Protein AF-I3RFZ1-F1 (afdb_monomer_lite)

Sequence (114 aa):
MVHEYIKERMKEFSKEEKERRYKYLGKEVIDVGDPGLDSIPEFYGIANAIWRDWKNGEISTKTAIGRLALLKLLTYKSKNKKIKDIPEEELEEVRKFIDYVIQVIENESRRGQR

Secondary structure (DSSP, 8-state):
-HHHHHHHHS----HHHHHHH--SSSS-----SS-S-SSHHHHHHHHHHHHHHHHTTSS-HHHHHHHHHHHHHTTSTTT-GGGTTS-HHHHHHHHHHHHHHHHHHHHHHHHTT-

Foldseek 3Di:
DVVVVCVVPDDPDDPVRCCVVVPPDDDDDDCDPDDDDLDLVRLVVQLVVLLVCVVVVVDDLVRSLVSLVVSLVCLDCVNDVSNVVPDNVSSVVSNVVSVVSNVVSVVVVVVVVD

Radius of gyration: 15.49 Å; chains: 1; bounding box: 34×36×38 Å

pLDDT: mean 75.01, std 22.51, range [30.16, 97.06]

Structure (mmCIF, N/CA/C/O backbone):
data_AF-I3RFZ1-F1
#
_entry.id   AF-I3RFZ1-F1
#
loop_
_atom_site.group_PDB
_atom_site.id
_atom_site.type_symbol
_atom_site.label_atom_id
_atom_site.label_alt_id
_atom_site.label_comp_id
_atom_site.label_asym_id
_atom_site.label_entity_id
_atom_site.label_seq_id
_atom_site.pdbx_PDB_ins_code
_atom_site.Cartn_x
_atom_site.Cartn_y
_atom_site.Cartn_z
_atom_site.occupancy
_atom_site.B_iso_or_equiv
_atom_site.auth_seq_id
_atom_site.auth_comp_id
_atom_site.auth_asym_id
_atom_site.auth_atom_id
_atom_site.pdbx_PDB_model_num
ATOM 1 N N . MET A 1 1 ? -19.128 4.432 -4.057 1.00 50.91 1 MET A N 1
ATOM 2 C CA . MET A 1 1 ? -17.880 5.213 -3.885 1.00 50.91 1 MET A CA 1
ATOM 3 C C . MET A 1 1 ? -16.596 4.409 -4.125 1.00 50.91 1 MET A C 1
ATOM 5 O O . MET A 1 1 ? -16.123 4.513 -5.242 1.00 50.91 1 MET A O 1
ATOM 9 N N . VAL A 1 2 ? -16.050 3.559 -3.230 1.00 37.31 2 VAL A N 1
ATOM 10 C CA . VAL A 1 2 ? -14.875 2.693 -3.583 1.00 37.31 2 VAL A CA 1
ATOM 11 C C . VAL A 1 2 ? -15.214 1.764 -4.755 1.00 37.31 2 VAL A C 1
ATOM 13 O O . VAL A 1 2 ? -14.475 1.648 -5.725 1.00 37.31 2 VAL A O 1
ATOM 16 N N . HIS A 1 3 ? -16.399 1.155 -4.681 1.00 40.47 3 HIS A N 1
ATOM 17 C CA . HIS A 1 3 ? -16.907 0.240 -5.699 1.00 40.47 3 HIS A CA 1
ATOM 18 C C . HIS A 1 3 ? -17.165 0.925 -7.050 1.00 40.47 3 HIS A C 1
ATOM 20 O O . HIS A 1 3 ? -17.045 0.273 -8.075 1.00 40.47 3 HIS A O 1
ATOM 26 N N . GLU A 1 4 ? -17.486 2.225 -7.059 1.00 42.28 4 GLU A N 1
ATOM 27 C CA . GLU A 1 4 ? -17.720 3.011 -8.285 1.00 42.28 4 GLU A CA 1
ATOM 28 C C . GLU A 1 4 ? -16.407 3.482 -8.903 1.00 42.28 4 GLU A C 1
ATOM 30 O O . GLU A 1 4 ? -16.231 3.338 -10.103 1.00 42.28 4 GLU A O 1
ATOM 35 N N . TYR A 1 5 ? -15.442 3.913 -8.086 1.00 47.69 5 TYR A N 1
ATOM 36 C CA . TYR A 1 5 ? -14.099 4.272 -8.547 1.00 47.69 5 TYR A CA 1
ATOM 37 C C . TYR A 1 5 ? -13.375 3.089 -9.204 1.00 47.69 5 TYR A C 1
ATOM 39 O O . TYR A 1 5 ? -12.729 3.232 -10.240 1.00 47.69 5 TYR A O 1
ATOM 47 N N . ILE A 1 6 ? -13.528 1.894 -8.621 1.00 48.81 6 ILE A N 1
ATOM 48 C CA . ILE A 1 6 ? -13.039 0.640 -9.202 1.00 48.81 6 ILE A CA 1
ATOM 49 C C . ILE A 1 6 ? -13.797 0.331 -10.502 1.00 48.81 6 ILE A C 1
ATOM 51 O O . ILE A 1 6 ? -13.172 -0.035 -11.488 1.00 48.81 6 ILE A O 1
ATOM 55 N N . LYS A 1 7 ? -15.120 0.533 -10.548 1.00 49.06 7 LYS A N 1
ATOM 56 C CA . LYS A 1 7 ? -15.935 0.285 -11.750 1.00 49.06 7 LYS A CA 1
ATOM 57 C C . LYS A 1 7 ? -15.588 1.202 -12.926 1.00 49.06 7 LYS A C 1
ATOM 59 O O . LYS A 1 7 ? -15.570 0.734 -14.054 1.00 49.06 7 LYS A O 1
ATOM 64 N N . GLU A 1 8 ? -15.320 2.479 -12.668 1.00 43.16 8 GLU A N 1
ATOM 65 C CA . GLU A 1 8 ? -15.047 3.494 -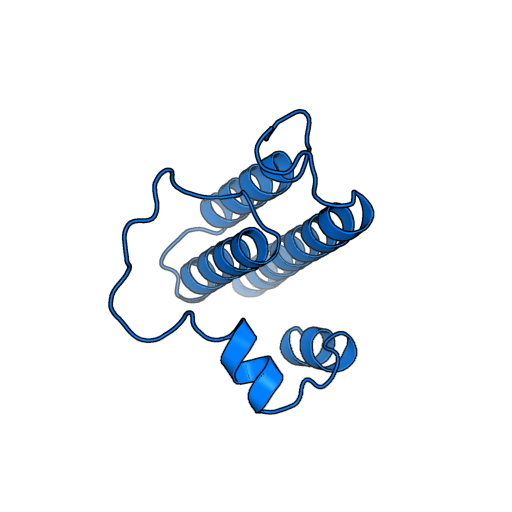13.698 1.00 43.16 8 GLU A CA 1
ATOM 66 C C . GLU A 1 8 ? -13.617 3.418 -14.255 1.00 43.16 8 GLU A C 1
ATOM 68 O O . GLU A 1 8 ? -13.384 3.771 -15.409 1.00 43.16 8 GLU A O 1
ATOM 73 N N . ARG A 1 9 ? -12.649 2.951 -13.453 1.00 48.25 9 ARG A N 1
ATOM 74 C CA . ARG A 1 9 ? -11.226 2.846 -13.838 1.00 48.25 9 ARG A CA 1
ATOM 75 C C . ARG A 1 9 ? -10.816 1.436 -14.274 1.00 48.25 9 ARG A C 1
ATOM 77 O O . ARG A 1 9 ? -9.737 1.266 -14.841 1.00 48.25 9 ARG A O 1
ATOM 84 N N . MET A 1 10 ? -11.639 0.417 -14.020 1.00 43.38 10 MET A N 1
ATOM 85 C CA . MET A 1 10 ? -11.377 -0.937 -14.500 1.00 43.38 10 MET A CA 1
ATOM 86 C C . MET A 1 10 ? -11.835 -1.091 -15.947 1.00 43.38 10 MET A C 1
ATOM 88 O O . MET A 1 10 ? -13.021 -1.055 -16.254 1.00 43.38 10 MET A O 1
ATOM 92 N N . LYS A 1 11 ? -10.875 -1.347 -16.837 1.00 49.59 11 LYS A N 1
ATOM 93 C CA . LYS A 1 11 ? -11.140 -1.864 -18.184 1.00 49.59 11 LYS A CA 1
ATOM 94 C C . LYS A 1 11 ? -12.020 -3.120 -18.056 1.00 49.59 11 LYS A C 1
ATOM 96 O O . LYS A 1 11 ? -11.678 -4.022 -17.286 1.00 49.59 11 LYS A O 1
ATOM 101 N N . GLU A 1 12 ? -13.150 -3.190 -18.761 1.00 45.00 12 GLU A N 1
ATOM 102 C CA . GLU A 1 12 ? -13.977 -4.403 -18.774 1.00 45.00 12 GLU A CA 1
ATOM 103 C C . GLU A 1 12 ? -13.220 -5.526 -19.492 1.00 45.00 12 GLU A C 1
ATOM 105 O O . GLU A 1 12 ? -13.168 -5.590 -20.716 1.00 45.00 12 GLU A O 1
ATOM 110 N N . PHE A 1 13 ? -12.580 -6.391 -18.709 1.00 52.59 13 PHE A N 1
ATOM 111 C CA . PHE A 1 13 ? -11.877 -7.565 -19.215 1.00 52.59 13 PHE A CA 1
ATOM 112 C C . PHE A 1 13 ? -12.864 -8.689 -19.538 1.00 52.59 13 PHE A C 1
ATOM 114 O O . PHE A 1 13 ? -13.823 -8.924 -18.786 1.00 52.59 13 PHE A O 1
ATOM 121 N N . SER A 1 14 ? -12.599 -9.413 -20.626 1.00 50.81 14 SER A N 1
ATOM 122 C CA . SER A 1 14 ? -13.380 -10.591 -21.003 1.00 50.81 14 SER A CA 1
ATOM 123 C C . SER A 1 14 ? -13.290 -11.672 -19.919 1.00 50.81 14 SER A C 1
ATOM 125 O O . SER A 1 14 ? -12.381 -11.674 -19.085 1.00 50.81 14 SER A O 1
ATOM 127 N N . LYS A 1 15 ? -14.227 -12.626 -19.912 1.00 49.31 15 LYS A N 1
ATOM 128 C CA . LYS A 1 15 ? -14.224 -13.730 -18.938 1.00 49.31 15 LYS A CA 1
ATOM 129 C C . LYS A 1 15 ? -12.893 -14.507 -18.945 1.00 49.31 15 LYS A C 1
ATOM 131 O O . LYS A 1 15 ? -12.398 -14.869 -17.885 1.00 49.31 15 LYS A O 1
ATOM 136 N N . GLU A 1 16 ? -12.264 -14.651 -20.107 1.00 50.31 16 GLU A N 1
ATOM 137 C CA . GLU A 1 16 ? -10.980 -15.342 -20.291 1.00 50.31 16 GLU A CA 1
ATOM 138 C C . GLU A 1 16 ? -9.770 -14.517 -19.817 1.00 50.31 16 GLU A C 1
ATOM 140 O O . GLU A 1 16 ? -8.772 -15.060 -19.339 1.00 50.31 16 GLU A O 1
ATOM 145 N N . GLU A 1 17 ? -9.826 -13.189 -19.941 1.00 48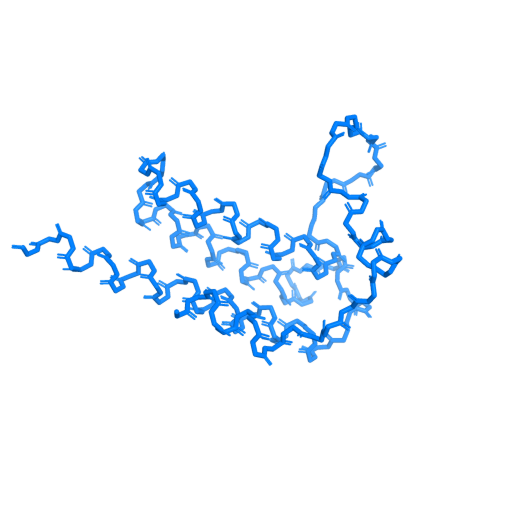.03 17 GLU A N 1
ATOM 146 C CA . GLU A 1 17 ? -8.814 -12.285 -19.378 1.00 48.03 17 GLU A CA 1
ATOM 147 C C . GLU A 1 17 ? -8.929 -12.209 -17.856 1.00 48.03 17 GLU A C 1
ATOM 149 O O . GLU A 1 17 ? -7.917 -12.185 -17.153 1.00 48.03 17 GLU A O 1
ATOM 154 N N . LYS A 1 18 ? -10.167 -12.234 -17.349 1.00 49.28 18 LYS A N 1
ATOM 155 C CA . LYS A 1 18 ? -10.461 -12.389 -15.928 1.00 49.28 18 LYS A CA 1
ATOM 156 C C . LYS A 1 18 ? -9.914 -13.722 -15.423 1.00 49.28 18 LYS A C 1
ATOM 158 O O . LYS A 1 18 ? -9.174 -13.710 -14.458 1.00 49.28 18 LYS A O 1
ATOM 163 N N . GLU A 1 19 ? -10.160 -14.847 -16.083 1.00 47.00 19 GLU A N 1
ATOM 164 C CA . GLU A 1 19 ? -9.637 -16.153 -15.646 1.00 47.00 19 GLU A CA 1
ATOM 165 C C . GLU A 1 19 ? -8.101 -16.241 -15.687 1.00 47.00 19 GLU A C 1
ATOM 167 O O . GLU A 1 19 ? -7.502 -16.833 -14.792 1.00 47.00 19 GLU A O 1
ATOM 172 N N . ARG A 1 20 ? -7.433 -15.585 -16.648 1.00 49.59 20 ARG A N 1
ATOM 173 C CA . ARG A 1 20 ? -5.960 -15.485 -16.665 1.00 49.59 20 ARG A CA 1
ATOM 174 C C . ARG A 1 20 ? -5.392 -14.602 -15.553 1.00 49.59 20 ARG A C 1
ATOM 176 O O . ARG A 1 20 ? -4.331 -14.917 -15.025 1.00 49.59 20 ARG A O 1
ATOM 183 N N . ARG A 1 21 ? -6.075 -13.508 -15.199 1.00 48.28 21 ARG A N 1
ATOM 184 C CA . ARG A 1 21 ? -5.623 -12.550 -14.169 1.00 48.28 21 ARG A CA 1
ATOM 185 C C . ARG A 1 21 ? -6.063 -12.922 -12.748 1.00 48.28 21 ARG A C 1
ATOM 187 O O . ARG A 1 21 ? -5.346 -12.629 -11.801 1.00 48.28 21 ARG A O 1
ATOM 194 N N . TYR A 1 22 ? -7.213 -13.578 -12.607 1.00 38.38 22 TYR A N 1
ATOM 195 C CA . TYR A 1 22 ? -7.821 -14.045 -11.356 1.00 38.38 22 TYR A CA 1
ATOM 196 C C . TYR A 1 22 ? -7.564 -15.531 -11.086 1.00 38.38 22 TYR A C 1
ATOM 198 O O . TYR A 1 22 ? -8.185 -16.104 -10.191 1.00 38.38 22 TYR A O 1
ATOM 206 N N . LYS A 1 23 ? -6.582 -16.150 -11.758 1.00 32.59 23 LYS A N 1
ATOM 207 C CA . LYS A 1 23 ? -5.958 -17.398 -11.291 1.00 32.59 23 LYS A CA 1
ATOM 208 C C . LYS A 1 23 ? -5.094 -17.155 -10.045 1.00 32.59 23 LYS A C 1
ATOM 210 O O . LYS A 1 23 ? -3.967 -17.606 -9.970 1.00 32.59 23 LYS A O 1
ATOM 215 N N . TYR A 1 24 ? -5.641 -16.425 -9.083 1.00 44.81 24 TYR A N 1
ATOM 216 C CA . TYR A 1 24 ? -5.205 -16.310 -7.704 1.00 44.81 24 TYR A CA 1
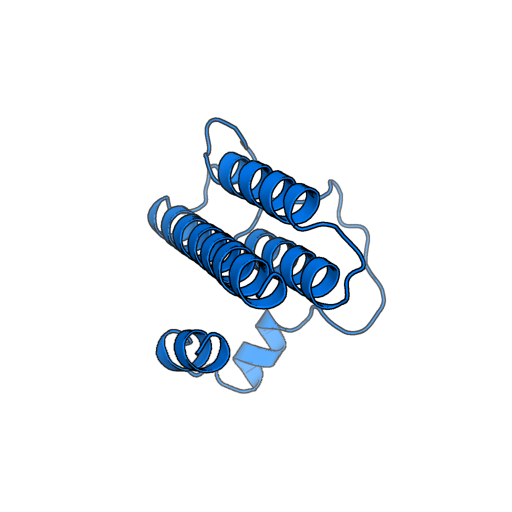ATOM 217 C C . TYR A 1 24 ? -6.442 -15.878 -6.927 1.00 44.81 24 TYR A C 1
ATOM 219 O O . TYR A 1 24 ? -6.738 -14.690 -6.888 1.00 44.81 24 TYR A O 1
ATOM 227 N N . LEU A 1 25 ? -7.209 -16.853 -6.423 1.00 36.41 25 LEU A N 1
ATOM 228 C CA . LEU A 1 25 ? -8.101 -16.785 -5.249 1.00 36.41 25 LEU A CA 1
ATOM 229 C C . LEU A 1 25 ? -8.974 -18.058 -5.209 1.00 36.41 25 LEU A C 1
ATOM 231 O O . LEU A 1 25 ? -10.129 -18.049 -5.627 1.00 36.41 25 LEU A O 1
ATOM 235 N N . GLY A 1 26 ? -8.407 -19.167 -4.709 1.00 33.72 26 GLY A N 1
ATOM 236 C CA . GLY A 1 26 ? -9.149 -20.422 -4.520 1.00 33.72 26 GLY A CA 1
ATOM 237 C C . GLY A 1 26 ? -8.313 -21.696 -4.300 1.00 33.72 26 GLY A C 1
ATOM 238 O O . GLY A 1 26 ? -8.533 -22.661 -5.013 1.00 33.72 26 GLY A O 1
ATOM 239 N N . LYS A 1 27 ? -7.425 -21.709 -3.290 1.00 35.91 27 LYS A N 1
ATOM 240 C CA . LYS A 1 27 ? -6.625 -22.849 -2.760 1.00 35.91 27 LYS A CA 1
ATOM 241 C C . LYS A 1 27 ? -5.412 -23.378 -3.565 1.00 35.91 27 LYS A C 1
ATOM 243 O O . LYS A 1 27 ? -5.361 -23.318 -4.782 1.00 35.91 27 LYS A O 1
ATOM 248 N N . GLU A 1 28 ? -4.471 -23.879 -2.748 1.00 30.16 28 GLU A N 1
ATOM 249 C CA . GLU A 1 28 ? -3.080 -24.340 -2.936 1.00 30.16 28 GLU A CA 1
ATOM 250 C C . GLU A 1 28 ? -2.077 -23.321 -3.497 1.00 30.16 28 GLU A C 1
ATOM 252 O O . GLU A 1 28 ? -1.909 -23.119 -4.696 1.00 30.16 28 GLU A O 1
ATOM 257 N N . VAL A 1 29 ? -1.397 -22.674 -2.543 1.00 38.41 29 VAL A N 1
ATOM 258 C CA . VAL A 1 29 ? -0.230 -21.815 -2.740 1.00 38.41 29 VAL A CA 1
ATOM 259 C C . VAL A 1 29 ? 0.951 -22.712 -3.093 1.00 38.41 29 VAL A C 1
ATOM 261 O O . VAL A 1 29 ? 1.424 -23.474 -2.252 1.00 38.41 29 VAL A O 1
ATOM 264 N N . ILE A 1 30 ? 1.415 -22.624 -4.337 1.00 30.67 30 ILE A N 1
ATOM 265 C CA . ILE A 1 30 ? 2.732 -23.132 -4.713 1.00 30.67 30 ILE A CA 1
ATOM 266 C C . ILE A 1 30 ? 3.740 -22.096 -4.226 1.00 30.67 30 ILE A C 1
ATOM 268 O O . ILE A 1 30 ? 3.660 -20.930 -4.609 1.00 30.67 30 ILE A O 1
ATOM 272 N N . ASP A 1 31 ? 4.645 -22.533 -3.356 1.00 38.78 31 ASP A N 1
ATOM 273 C CA . ASP A 1 31 ? 5.791 -21.750 -2.912 1.00 38.78 31 ASP A CA 1
ATOM 274 C C . ASP A 1 31 ? 6.698 -21.516 -4.129 1.00 38.78 31 ASP A C 1
ATOM 276 O O . ASP A 1 31 ? 7.362 -22.429 -4.627 1.00 38.78 31 ASP A O 1
ATOM 280 N N . VAL A 1 32 ? 6.634 -20.307 -4.683 1.00 39.97 32 VAL A N 1
ATOM 281 C CA . VAL A 1 32 ? 7.524 -19.850 -5.750 1.00 39.97 32 VAL A CA 1
ATOM 282 C C . VAL A 1 32 ? 8.478 -18.885 -5.072 1.00 39.97 32 VAL A C 1
ATOM 284 O O . VAL A 1 32 ? 8.052 -17.842 -4.589 1.00 39.97 32 VAL A O 1
ATOM 287 N N . GLY A 1 33 ? 9.733 -19.312 -4.949 1.00 34.75 33 GLY A N 1
ATOM 288 C CA . GLY A 1 33 ? 10.757 -18.707 -4.104 1.00 34.75 33 GLY A CA 1
ATOM 289 C C . GLY A 1 33 ? 10.761 -17.175 -4.039 1.00 34.75 33 GLY A C 1
ATOM 290 O O . GLY A 1 33 ? 10.719 -16.491 -5.058 1.00 34.75 33 GLY A O 1
ATOM 291 N N . ASP A 1 34 ? 10.918 -16.721 -2.793 1.00 37.75 34 ASP A N 1
ATOM 292 C CA . ASP A 1 34 ? 11.043 -15.371 -2.229 1.00 37.75 34 ASP A CA 1
ATOM 293 C C . ASP A 1 34 ? 9.759 -14.512 -2.102 1.00 37.75 34 ASP A C 1
ATOM 295 O O . ASP A 1 34 ? 9.285 -13.934 -3.077 1.00 37.75 34 ASP A O 1
ATOM 299 N N . PRO A 1 35 ? 9.239 -14.278 -0.873 1.00 48.12 35 PRO A N 1
ATOM 300 C CA . PRO A 1 35 ? 8.002 -13.526 -0.657 1.00 48.12 35 PRO A CA 1
ATOM 301 C C . PRO A 1 35 ? 8.069 -12.058 -1.122 1.00 48.12 35 PRO A C 1
ATOM 303 O O . PRO A 1 35 ? 8.943 -11.298 -0.694 1.00 48.12 35 PRO A O 1
ATOM 306 N N . GLY A 1 36 ? 7.078 -11.660 -1.930 1.00 65.94 36 GLY A N 1
ATOM 307 C CA . GLY A 1 36 ? 6.314 -10.409 -1.842 1.00 65.94 36 GLY A CA 1
ATOM 308 C C . GLY A 1 36 ? 6.932 -9.101 -2.358 1.00 65.94 36 GLY A C 1
ATOM 309 O O . GLY A 1 36 ? 8.118 -8.809 -2.163 1.00 65.94 36 GLY A O 1
ATOM 310 N N . LEU A 1 37 ? 6.034 -8.270 -2.903 1.00 76.88 37 LEU A N 1
ATOM 311 C CA . LEU A 1 37 ? 6.179 -6.892 -3.389 1.00 76.88 37 LEU A CA 1
ATOM 312 C C . LEU A 1 37 ? 6.982 -6.743 -4.681 1.00 76.88 37 LEU A C 1
ATOM 314 O O . 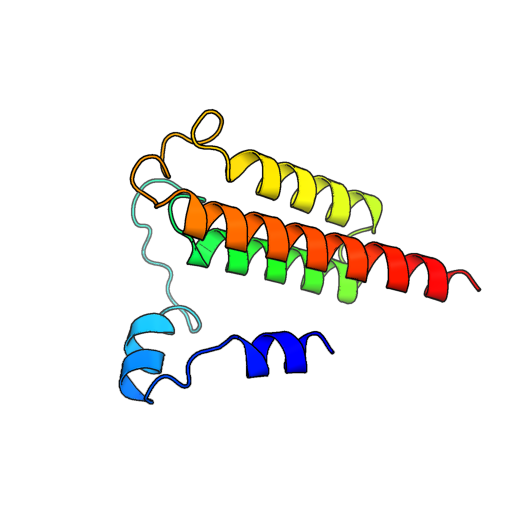LEU A 1 37 ? 7.688 -5.751 -4.855 1.00 76.88 37 LEU A O 1
ATOM 318 N N . ASP A 1 38 ? 6.898 -7.705 -5.587 1.00 81.62 38 ASP A N 1
ATOM 319 C CA . ASP A 1 38 ? 7.601 -7.670 -6.872 1.00 81.62 38 ASP A CA 1
ATOM 320 C C . ASP A 1 38 ? 6.701 -7.301 -8.057 1.00 81.62 38 ASP A C 1
ATOM 322 O O . ASP A 1 38 ? 7.202 -7.063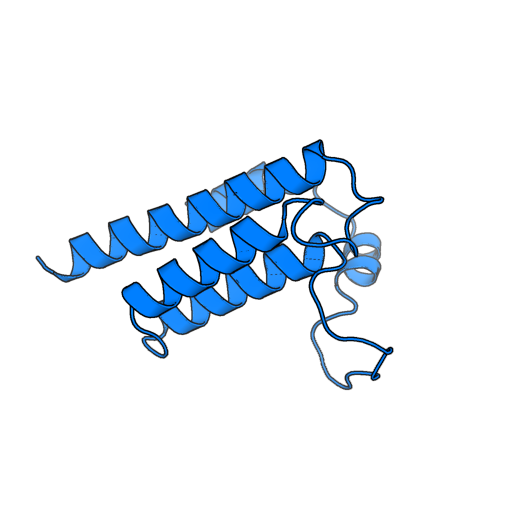 -9.155 1.00 81.62 38 ASP A O 1
ATOM 326 N N . SER A 1 39 ? 5.389 -7.192 -7.833 1.00 83.38 39 SER A N 1
ATOM 327 C CA . SER A 1 39 ? 4.417 -6.926 -8.888 1.00 83.38 39 SER A CA 1
ATOM 328 C C . SER A 1 39 ? 3.283 -6.005 -8.436 1.00 83.38 39 SER A C 1
ATOM 330 O O . SER A 1 39 ? 2.885 -5.964 -7.272 1.00 83.38 39 SER A O 1
ATOM 332 N N . ILE A 1 40 ? 2.725 -5.255 -9.390 1.00 86.56 40 ILE A N 1
ATOM 333 C CA . ILE A 1 40 ? 1.598 -4.336 -9.167 1.00 86.56 40 ILE A CA 1
ATOM 334 C C . ILE A 1 40 ? 0.392 -5.017 -8.480 1.00 86.56 40 ILE A C 1
ATOM 336 O O . ILE A 1 40 ? -0.137 -4.443 -7.521 1.00 86.56 40 ILE A O 1
ATOM 340 N N . PRO A 1 41 ? -0.047 -6.233 -8.881 1.00 83.88 41 PRO A N 1
ATOM 341 C CA . PRO A 1 41 ? -1.174 -6.904 -8.232 1.00 83.88 41 PRO A CA 1
ATOM 342 C C . PRO A 1 41 ? -0.957 -7.193 -6.744 1.00 83.88 41 PRO A C 1
ATOM 344 O O . PRO A 1 41 ? -1.914 -7.123 -5.973 1.00 83.88 41 PRO A O 1
ATOM 347 N N . GLU A 1 42 ? 0.276 -7.473 -6.314 1.00 83.06 42 GLU A N 1
ATOM 348 C CA . GLU A 1 42 ? 0.571 -7.730 -4.902 1.00 83.06 42 GLU A CA 1
ATOM 349 C C . GLU A 1 42 ? 0.372 -6.486 -4.038 1.00 83.06 42 GLU A C 1
ATOM 351 O O . GLU A 1 42 ? -0.233 -6.578 -2.969 1.00 83.06 42 GLU A O 1
ATOM 356 N N . PHE A 1 43 ? 0.800 -5.307 -4.506 1.00 87.56 43 PHE A N 1
ATOM 357 C CA . PHE A 1 43 ? 0.555 -4.059 -3.777 1.00 87.56 43 PHE A CA 1
ATOM 358 C C . PHE A 1 43 ? -0.944 -3.810 -3.584 1.00 87.56 43 PHE A C 1
ATOM 360 O O . PHE A 1 43 ? -1.378 -3.490 -2.475 1.00 87.56 43 PHE A O 1
ATOM 367 N N . TYR A 1 44 ? -1.751 -4.009 -4.631 1.00 84.81 44 TYR A N 1
ATOM 368 C CA . TYR A 1 44 ? -3.207 -3.892 -4.527 1.00 84.81 44 TYR A CA 1
ATOM 369 C C . TYR A 1 44 ? -3.806 -4.935 -3.579 1.00 84.81 44 TYR A C 1
ATOM 371 O O . TYR A 1 44 ? -4.656 -4.599 -2.750 1.00 84.81 44 TYR A O 1
ATOM 379 N N . GLY A 1 45 ? -3.347 -6.186 -3.664 1.00 83.25 45 GLY A N 1
ATOM 380 C CA . GLY A 1 45 ? -3.790 -7.276 -2.799 1.00 83.25 45 GLY A CA 1
ATOM 381 C C . GLY A 1 45 ? -3.531 -6.989 -1.321 1.00 83.25 45 GLY A C 1
ATOM 382 O O . GLY A 1 45 ? -4.439 -7.131 -0.499 1.00 83.25 45 GLY A O 1
ATOM 383 N N . ILE A 1 46 ? -2.328 -6.514 -0.990 1.00 86.25 46 ILE A N 1
ATOM 384 C CA . ILE A 1 46 ? -1.929 -6.190 0.384 1.00 86.25 46 ILE A CA 1
ATOM 385 C C . ILE A 1 46 ? -2.692 -4.967 0.900 1.00 86.25 46 ILE A C 1
ATOM 387 O O . ILE A 1 46 ? -3.223 -5.008 2.008 1.00 86.25 46 ILE A O 1
ATOM 391 N N . ALA A 1 47 ? -2.814 -3.900 0.106 1.00 88.44 47 ALA A N 1
ATOM 392 C CA . ALA A 1 47 ? -3.587 -2.720 0.496 1.00 88.44 47 ALA A CA 1
ATOM 393 C C . ALA A 1 47 ? -5.064 -3.064 0.773 1.00 88.44 47 ALA A C 1
ATOM 395 O O . ALA A 1 47 ? -5.630 -2.609 1.768 1.00 88.44 47 ALA A O 1
ATOM 396 N N . ASN A 1 48 ? -5.674 -3.920 -0.056 1.00 86.56 48 ASN A N 1
ATOM 397 C CA . ASN A 1 48 ? -7.045 -4.390 0.146 1.00 86.56 48 ASN A CA 1
ATOM 398 C C . ASN A 1 48 ? -7.182 -5.303 1.377 1.00 86.56 48 ASN A C 1
ATOM 400 O O . ASN A 1 48 ? -8.179 -5.222 2.091 1.00 86.56 48 ASN A O 1
ATOM 404 N N . ALA A 1 49 ? -6.193 -6.159 1.652 1.00 88.75 49 ALA A N 1
ATOM 405 C CA . ALA A 1 49 ? -6.166 -6.954 2.878 1.00 88.75 49 ALA A CA 1
ATOM 406 C C . ALA A 1 49 ? -6.127 -6.050 4.120 1.00 88.75 49 ALA A C 1
ATOM 408 O O . ALA A 1 49 ? -7.002 -6.165 4.968 1.00 88.75 49 ALA A O 1
ATOM 409 N N . ILE A 1 50 ? -5.221 -5.065 4.159 1.00 87.56 50 ILE A N 1
ATOM 410 C CA . ILE A 1 50 ? -5.126 -4.110 5.276 1.00 87.56 50 ILE A CA 1
ATOM 411 C C . ILE A 1 50 ? -6.447 -3.358 5.486 1.00 87.56 50 ILE A C 1
ATOM 413 O O . ILE A 1 50 ? -6.884 -3.189 6.624 1.00 87.56 50 ILE A O 1
ATOM 417 N N . TRP A 1 51 ? -7.091 -2.907 4.405 1.00 91.56 51 TRP A N 1
ATOM 418 C CA . TRP A 1 51 ? -8.390 -2.241 4.500 1.00 91.56 51 TRP A CA 1
ATOM 419 C C . TRP A 1 51 ? -9.473 -3.158 5.084 1.00 91.56 51 TRP A C 1
ATOM 421 O O . TRP A 1 51 ? -10.226 -2.710 5.945 1.00 91.56 51 TRP A O 1
ATOM 431 N N . ARG A 1 52 ? -9.543 -4.430 4.662 1.00 89.81 52 ARG A N 1
ATOM 432 C CA . ARG A 1 52 ? -10.517 -5.401 5.193 1.00 89.81 52 ARG A CA 1
ATOM 433 C C . ARG A 1 52 ? -10.281 -5.706 6.666 1.00 89.81 52 ARG A C 1
ATOM 435 O O . ARG A 1 52 ? -11.230 -5.611 7.436 1.00 89.81 52 ARG A O 1
ATOM 442 N N . ASP A 1 53 ? -9.040 -5.990 7.055 1.00 89.31 53 ASP A N 1
ATOM 443 C CA . ASP A 1 53 ? -8.678 -6.252 8.452 1.00 89.31 53 ASP A CA 1
ATOM 444 C C . ASP A 1 53 ? -9.086 -5.060 9.334 1.00 89.31 53 ASP A C 1
ATOM 446 O O . ASP A 1 53 ? -9.669 -5.216 10.405 1.00 89.31 53 ASP A O 1
ATOM 450 N N . TRP A 1 54 ? -8.829 -3.833 8.866 1.00 95.88 54 TRP A N 1
ATOM 451 C CA . TRP A 1 54 ? -9.248 -2.624 9.571 1.00 95.88 54 TRP A CA 1
ATOM 452 C C . TRP A 1 54 ? -10.773 -2.488 9.623 1.00 95.88 54 TRP A C 1
ATOM 454 O O . TRP A 1 54 ? -11.331 -2.202 10.682 1.00 95.88 54 TRP A O 1
ATOM 464 N N . LYS A 1 55 ? -11.462 -2.727 8.502 1.00 91.88 55 LYS A N 1
ATOM 465 C CA . LYS A 1 55 ? -12.923 -2.613 8.402 1.00 91.88 55 LYS A CA 1
ATOM 466 C C . LYS A 1 55 ? -13.645 -3.610 9.309 1.00 91.88 55 LYS A C 1
ATOM 468 O O . LYS A 1 55 ? -14.690 -3.273 9.860 1.00 91.88 55 LYS A O 1
ATOM 473 N N . ASN A 1 56 ? -13.069 -4.796 9.483 1.00 92.25 56 ASN A N 1
ATOM 474 C CA . ASN A 1 56 ? -13.549 -5.844 10.380 1.00 92.25 56 ASN A CA 1
ATOM 475 C C . ASN A 1 56 ? -13.182 -5.596 11.854 1.00 92.25 56 ASN A C 1
ATOM 477 O O . ASN A 1 56 ? -13.600 -6.357 12.723 1.00 92.25 56 ASN A O 1
ATOM 481 N N . GLY A 1 57 ? -12.400 -4.552 12.153 1.00 92.94 57 GLY A N 1
ATOM 482 C CA . GLY A 1 57 ? -11.918 -4.260 13.504 1.00 92.94 57 GLY A CA 1
ATOM 483 C C . GLY A 1 57 ? -10.797 -5.187 13.985 1.00 92.94 57 GLY A C 1
ATOM 484 O O . GLY A 1 57 ? -10.455 -5.159 15.164 1.00 92.94 57 GLY A O 1
ATOM 485 N N . GLU A 1 58 ? -10.199 -5.981 13.094 1.00 95.06 58 GLU A N 1
ATOM 486 C CA . GLU A 1 58 ? -9.085 -6.885 13.408 1.00 95.06 58 GLU A CA 1
ATOM 487 C C . GLU A 1 58 ? -7.792 -6.105 13.687 1.00 95.06 58 GLU A C 1
ATOM 489 O O . GLU A 1 58 ? -6.946 -6.540 14.471 1.00 95.06 58 GLU A O 1
ATOM 494 N N . ILE A 1 59 ? -7.639 -4.920 13.082 1.00 91.44 59 ILE A N 1
ATOM 495 C CA . ILE A 1 59 ? -6.523 -4.005 13.345 1.00 91.44 59 ILE A CA 1
ATOM 496 C C . ILE A 1 59 ? -6.992 -2.575 13.613 1.00 91.44 59 ILE A C 1
ATOM 498 O O . ILE A 1 59 ? -7.953 -2.077 13.029 1.00 91.44 59 ILE A O 1
ATOM 502 N N . SER A 1 60 ? -6.252 -1.872 14.476 1.00 92.81 60 SER A N 1
ATOM 503 C CA . SER A 1 60 ? -6.527 -0.466 14.788 1.00 92.81 60 SER A CA 1
ATOM 504 C C . SER A 1 60 ? -6.281 0.456 13.587 1.00 92.81 60 SER A C 1
ATOM 506 O O . SER A 1 60 ? -5.432 0.172 12.739 1.00 92.81 60 SER A O 1
ATOM 508 N N . THR A 1 61 ? -6.931 1.625 13.567 1.00 94.94 61 THR A N 1
ATOM 509 C CA . THR A 1 61 ? -6.669 2.692 12.581 1.00 94.94 61 THR A CA 1
ATOM 510 C C . THR A 1 61 ? -5.181 3.046 12.497 1.00 94.94 61 THR A C 1
ATOM 512 O O . THR A 1 61 ? -4.627 3.133 11.403 1.00 94.94 61 THR A O 1
ATOM 515 N N . LYS A 1 62 ? -4.496 3.177 13.644 1.00 92.62 62 LYS A N 1
ATOM 516 C CA . LYS A 1 62 ? -3.053 3.467 13.695 1.00 92.62 62 LYS A CA 1
ATOM 517 C C . LYS A 1 62 ? -2.235 2.363 13.018 1.00 92.62 62 LYS A C 1
ATOM 519 O O . LYS A 1 62 ? -1.313 2.656 12.260 1.00 92.62 62 LYS A O 1
ATOM 524 N N . THR A 1 63 ? -2.584 1.102 13.276 1.00 91.56 63 THR A N 1
ATOM 525 C CA . THR A 1 63 ? -1.929 -0.064 12.669 1.00 91.56 63 THR A CA 1
ATOM 526 C C . THR A 1 63 ? -2.148 -0.094 11.158 1.00 91.56 63 THR A C 1
ATOM 528 O O . THR A 1 63 ? -1.192 -0.297 10.413 1.00 91.56 63 THR A O 1
ATOM 531 N N . ALA A 1 64 ? -3.379 0.141 10.701 1.00 94.06 64 ALA A N 1
ATOM 532 C CA . ALA A 1 64 ? -3.721 0.139 9.283 1.00 94.06 64 ALA A CA 1
ATOM 533 C C . ALA A 1 64 ? -2.964 1.231 8.510 1.00 94.06 64 ALA A C 1
ATOM 535 O O . ALA A 1 64 ? -2.300 0.931 7.519 1.00 94.06 64 ALA A O 1
ATOM 536 N N . ILE A 1 65 ? -2.970 2.470 9.018 1.00 95.06 65 ILE A N 1
ATOM 537 C CA . ILE A 1 65 ? -2.243 3.597 8.413 1.00 95.06 65 ILE A CA 1
ATOM 538 C C . ILE A 1 65 ? -0.736 3.317 8.374 1.00 95.06 65 ILE A C 1
ATOM 540 O O . ILE A 1 65 ? -0.105 3.515 7.338 1.00 95.06 65 ILE A O 1
ATOM 544 N N . GLY A 1 66 ? -0.152 2.805 9.464 1.00 89.62 66 GLY A N 1
ATOM 545 C CA . GLY A 1 66 ? 1.274 2.468 9.504 1.00 89.62 66 GLY A CA 1
ATOM 546 C C . GLY A 1 66 ? 1.670 1.410 8.468 1.00 89.62 66 GLY A C 1
ATOM 547 O O . GLY A 1 66 ? 2.679 1.563 7.778 1.00 89.62 66 GLY A O 1
ATOM 548 N N . ARG A 1 67 ? 0.850 0.362 8.306 1.00 95.38 67 ARG A N 1
ATOM 549 C CA . ARG A 1 67 ? 1.073 -0.687 7.298 1.00 95.38 67 ARG A CA 1
ATOM 550 C C . ARG A 1 67 ? 0.946 -0.149 5.871 1.00 95.38 67 ARG A C 1
ATOM 552 O O . ARG A 1 67 ? 1.789 -0.465 5.037 1.00 95.38 67 ARG A O 1
ATOM 559 N N . LEU A 1 68 ? -0.053 0.691 5.597 1.00 93.19 68 LEU A N 1
ATOM 560 C CA . LEU A 1 68 ? -0.236 1.317 4.283 1.00 93.19 68 LEU A CA 1
ATOM 561 C C . LEU A 1 68 ? 0.901 2.292 3.948 1.00 93.19 68 LEU A C 1
ATOM 563 O O . LEU A 1 68 ? 1.384 2.297 2.821 1.00 93.19 68 LEU A O 1
ATOM 567 N N . ALA A 1 69 ? 1.392 3.061 4.922 1.00 93.88 69 ALA A N 1
ATOM 568 C CA . ALA A 1 69 ? 2.537 3.949 4.728 1.00 93.88 69 ALA A CA 1
ATOM 569 C C . ALA A 1 69 ? 3.818 3.170 4.382 1.00 93.88 69 ALA A C 1
ATOM 571 O O . ALA A 1 69 ? 4.554 3.558 3.472 1.00 93.88 69 ALA A O 1
ATOM 572 N N . LEU A 1 70 ? 4.064 2.042 5.059 1.00 95.38 70 LEU A N 1
ATOM 573 C CA . LEU A 1 70 ? 5.176 1.151 4.725 1.00 95.38 70 LEU A CA 1
ATOM 574 C C . LEU A 1 70 ? 5.006 0.542 3.328 1.00 95.38 70 LEU A C 1
ATOM 576 O O . LEU A 1 70 ? 5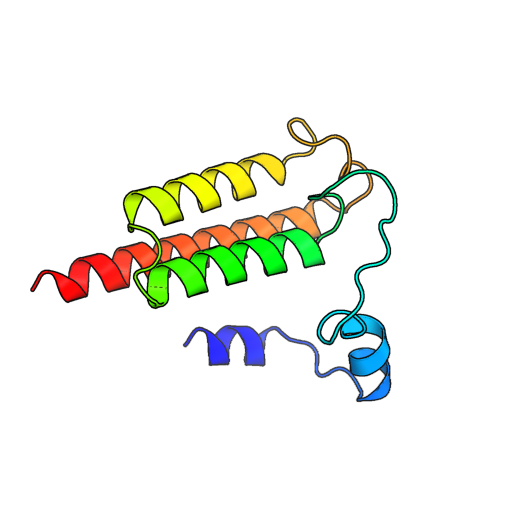.951 0.536 2.544 1.00 95.38 70 LEU A O 1
ATOM 580 N N . LEU A 1 71 ? 3.800 0.081 2.991 1.00 93.69 71 LEU A N 1
ATOM 581 C CA . LEU A 1 71 ? 3.498 -0.453 1.665 1.00 93.69 71 LEU A CA 1
ATOM 582 C C . LEU A 1 71 ? 3.760 0.590 0.569 1.00 93.69 71 LEU A C 1
ATOM 584 O O . LEU A 1 71 ? 4.418 0.282 -0.422 1.00 93.69 71 LEU A O 1
ATOM 588 N N . LYS A 1 72 ? 3.334 1.842 0.784 1.00 95.88 72 LYS A N 1
ATOM 589 C CA . LYS A 1 72 ? 3.624 2.968 -0.114 1.00 95.88 72 LYS A CA 1
ATOM 590 C C . LYS A 1 72 ? 5.126 3.195 -0.253 1.00 95.88 72 LYS A C 1
ATOM 592 O O . LYS A 1 72 ? 5.605 3.364 -1.369 1.00 95.88 72 LYS A O 1
ATOM 597 N N . LEU A 1 73 ? 5.890 3.156 0.838 1.00 94.81 73 LEU A N 1
ATOM 598 C CA . LEU A 1 73 ? 7.348 3.306 0.785 1.00 94.81 73 LEU A CA 1
ATOM 599 C C . LEU A 1 73 ? 8.011 2.236 -0.102 1.00 94.81 73 LEU A C 1
ATOM 601 O O . LEU A 1 73 ? 8.985 2.522 -0.797 1.00 94.81 73 LEU A O 1
ATOM 605 N N . LEU A 1 74 ? 7.472 1.019 -0.117 1.00 94.50 74 LEU A N 1
ATOM 606 C CA . LEU A 1 74 ? 8.007 -0.097 -0.900 1.00 94.50 74 LEU A CA 1
ATOM 607 C C . LEU A 1 74 ? 7.659 -0.021 -2.397 1.00 94.50 74 LEU A C 1
ATOM 609 O O . LEU A 1 74 ? 8.186 -0.811 -3.174 1.00 94.50 74 LEU A O 1
ATOM 613 N N . THR A 1 75 ? 6.851 0.960 -2.817 1.00 95.12 75 THR A N 1
ATOM 614 C CA . THR A 1 75 ? 6.612 1.284 -4.239 1.00 95.12 75 THR A CA 1
ATOM 615 C C . THR A 1 75 ? 7.739 2.113 -4.866 1.00 95.12 75 THR A C 1
ATOM 617 O O . THR A 1 75 ? 7.717 2.383 -6.065 1.00 95.12 75 THR A O 1
ATOM 620 N N . TYR A 1 76 ? 8.716 2.579 -4.083 1.00 95.38 76 TYR A N 1
ATOM 621 C CA . TYR A 1 76 ? 9.866 3.311 -4.612 1.00 95.38 76 TYR A CA 1
ATOM 622 C C . TYR A 1 76 ? 10.997 2.343 -4.949 1.00 95.38 76 TYR A C 1
ATOM 624 O O . TYR A 1 76 ? 11.473 1.606 -4.085 1.00 95.38 76 TYR A O 1
ATOM 632 N N . LYS A 1 77 ? 11.512 2.402 -6.182 1.00 94.31 77 LYS A N 1
ATOM 633 C CA . LYS A 1 77 ? 12.603 1.525 -6.657 1.00 94.31 77 LYS A CA 1
ATOM 634 C C . LYS A 1 77 ? 13.880 1.616 -5.810 1.00 94.31 77 LYS A C 1
ATOM 636 O O . LYS A 1 77 ? 14.629 0.652 -5.688 1.00 94.31 77 LYS A O 1
ATOM 641 N N . SER A 1 78 ? 14.117 2.766 -5.176 1.00 94.62 78 SER A N 1
ATOM 642 C CA . SER A 1 78 ? 15.232 2.967 -4.238 1.00 94.62 78 SER A CA 1
ATOM 643 C C . SER A 1 78 ? 15.074 2.199 -2.920 1.00 94.62 78 SER A C 1
ATOM 645 O O . SER A 1 78 ? 16.054 1.997 -2.205 1.00 94.62 78 SER A O 1
ATOM 647 N N . LYS A 1 79 ? 13.849 1.783 -2.586 1.00 91.38 79 LYS A N 1
ATOM 648 C CA . LYS A 1 79 ? 13.482 1.056 -1.363 1.00 91.38 79 LYS A CA 1
ATOM 649 C C . LYS A 1 79 ? 13.162 -0.409 -1.630 1.00 91.38 79 LYS A C 1
ATOM 651 O O . LYS A 1 79 ? 13.319 -1.228 -0.733 1.00 91.38 79 LYS A O 1
ATOM 656 N N . ASN A 1 80 ? 12.772 -0.736 -2.857 1.00 90.12 80 ASN A N 1
ATOM 657 C CA . ASN A 1 80 ? 12.485 -2.089 -3.291 1.00 90.12 80 ASN A CA 1
ATOM 658 C C . ASN A 1 80 ? 13.101 -2.341 -4.670 1.00 90.12 80 ASN A C 1
ATOM 660 O O . ASN A 1 80 ? 12.633 -1.838 -5.688 1.00 90.12 80 ASN A O 1
ATOM 664 N N . LYS A 1 81 ? 14.169 -3.141 -4.706 1.00 89.94 81 LYS A N 1
ATOM 665 C CA . LYS A 1 81 ? 14.878 -3.454 -5.954 1.00 89.94 81 LYS A CA 1
ATOM 666 C C . LYS A 1 81 ? 14.134 -4.466 -6.832 1.00 89.94 81 LYS A C 1
ATOM 668 O O . LYS A 1 81 ? 14.479 -4.579 -8.006 1.00 89.94 81 LYS A O 1
ATOM 673 N N . LYS A 1 82 ? 13.134 -5.180 -6.296 1.00 87.50 82 LYS A N 1
ATOM 674 C CA . LYS A 1 82 ? 12.362 -6.190 -7.041 1.00 87.50 82 LYS A CA 1
ATOM 675 C C . LYS A 1 82 ? 11.494 -5.558 -8.134 1.00 87.50 82 LYS A C 1
ATOM 677 O O . LYS A 1 82 ? 11.335 -6.128 -9.199 1.00 87.50 82 LYS A O 1
ATOM 682 N N . ILE A 1 83 ? 11.038 -4.325 -7.912 1.00 91.88 83 ILE A N 1
ATOM 683 C CA . ILE A 1 83 ? 10.187 -3.560 -8.839 1.00 91.88 83 ILE A CA 1
ATOM 684 C C . ILE A 1 83 ? 10.972 -2.686 -9.829 1.00 91.88 83 ILE A C 1
ATOM 686 O O . ILE A 1 83 ? 10.414 -1.767 -10.430 1.00 91.88 83 ILE A O 1
ATOM 690 N N . LYS A 1 84 ? 12.285 -2.907 -9.981 1.00 92.56 84 LYS A N 1
ATOM 691 C CA . LYS A 1 84 ? 13.151 -2.051 -10.814 1.00 92.56 84 LYS A CA 1
ATOM 692 C C . LYS A 1 84 ? 12.653 -1.940 -12.265 1.00 92.56 84 LYS A C 1
ATOM 694 O O . LYS A 1 84 ? 12.749 -0.858 -12.850 1.00 92.56 84 LYS A O 1
ATOM 699 N N . ASP A 1 85 ? 12.072 -3.021 -12.784 1.00 93.12 85 ASP A N 1
ATOM 700 C CA . ASP A 1 85 ? 11.627 -3.158 -14.174 1.00 93.12 85 ASP A CA 1
ATOM 701 C C . ASP A 1 85 ? 10.165 -2.721 -14.383 1.00 93.12 85 ASP A C 1
ATOM 703 O O . ASP A 1 85 ? 9.709 -2.614 -15.518 1.00 93.12 85 ASP A O 1
ATOM 707 N N . ILE A 1 86 ? 9.430 -2.406 -13.309 1.00 90.50 86 ILE A N 1
ATOM 708 C CA . ILE A 1 86 ? 8.055 -1.900 -13.400 1.00 90.50 86 ILE A CA 1
ATOM 709 C C . ILE A 1 86 ? 8.076 -0.426 -13.839 1.00 90.50 86 ILE A C 1
ATOM 711 O O . ILE A 1 86 ? 8.871 0.352 -13.295 1.00 90.50 86 ILE A O 1
ATOM 715 N N . PRO A 1 87 ? 7.227 0.010 -14.786 1.00 94.56 87 PRO A N 1
ATOM 716 C CA . PRO A 1 87 ? 7.118 1.419 -15.156 1.00 94.56 87 PRO A CA 1
ATOM 717 C C . PRO A 1 87 ? 6.765 2.317 -13.962 1.00 94.56 87 PRO A C 1
ATOM 719 O O . PRO A 1 87 ? 5.924 1.979 -13.132 1.00 94.56 87 PRO A O 1
ATOM 722 N N . GLU A 1 88 ? 7.393 3.492 -13.879 1.00 95.88 88 GLU A N 1
ATOM 723 C CA . GLU A 1 88 ? 7.149 4.433 -12.773 1.00 95.88 88 GLU A CA 1
ATOM 724 C C . GLU A 1 88 ? 5.691 4.920 -12.737 1.00 95.88 88 GLU A C 1
ATOM 726 O O . GLU A 1 88 ? 5.142 5.122 -11.660 1.00 95.88 88 GLU A O 1
ATOM 731 N N . GLU A 1 89 ? 5.044 5.040 -13.899 1.00 91.06 89 GLU A N 1
ATOM 732 C CA . GLU A 1 89 ? 3.624 5.396 -14.013 1.00 91.06 89 GLU A CA 1
ATOM 733 C C . GLU A 1 89 ? 2.708 4.363 -13.338 1.00 91.06 89 GLU A C 1
ATOM 735 O O . GLU A 1 89 ? 1.778 4.731 -12.622 1.00 91.06 89 GLU A O 1
ATOM 740 N N . GLU A 1 90 ? 3.006 3.068 -13.483 1.00 89.38 90 GLU A N 1
ATOM 741 C CA . GLU A 1 90 ? 2.241 2.009 -12.818 1.00 89.38 90 GLU A CA 1
ATOM 742 C C . GLU A 1 90 ? 2.433 2.051 -11.294 1.00 89.38 90 GLU A C 1
ATOM 744 O O . GLU A 1 90 ? 1.472 1.911 -10.534 1.00 89.38 90 GLU A O 1
ATOM 749 N N . LEU A 1 91 ? 3.662 2.307 -10.832 1.00 93.31 91 LEU A N 1
ATOM 750 C CA . LEU A 1 91 ? 3.959 2.482 -9.406 1.00 93.31 91 LEU A CA 1
ATOM 751 C C . LEU A 1 91 ? 3.267 3.722 -8.827 1.00 93.31 91 LEU A C 1
ATOM 753 O O . LEU A 1 91 ? 2.821 3.702 -7.679 1.00 93.31 91 LEU A O 1
ATOM 757 N N . GLU A 1 92 ? 3.135 4.786 -9.613 1.00 91.94 92 GLU A N 1
ATOM 758 C CA . GLU A 1 92 ? 2.421 5.995 -9.212 1.00 91.94 92 GLU A CA 1
ATOM 759 C C . GLU A 1 92 ? 0.915 5.744 -9.043 1.00 91.94 92 GLU A C 1
ATOM 761 O O . GLU A 1 92 ? 0.323 6.185 -8.055 1.00 91.94 92 GLU A O 1
ATOM 766 N N . GLU A 1 93 ? 0.285 4.963 -9.925 1.00 88.50 93 GLU A N 1
ATOM 767 C CA . GLU A 1 93 ? -1.116 4.557 -9.739 1.00 88.50 93 GLU A CA 1
ATOM 768 C C . GLU A 1 93 ? -1.307 3.685 -8.484 1.00 88.50 93 GLU A C 1
ATOM 770 O O . GLU A 1 93 ? -2.319 3.815 -7.786 1.00 88.50 93 GLU A O 1
ATOM 775 N N . VAL A 1 94 ? -0.326 2.848 -8.127 1.00 90.38 94 VAL A N 1
ATOM 776 C CA . VAL A 1 94 ? -0.335 2.116 -6.848 1.00 90.38 94 VAL A CA 1
ATOM 777 C C . VAL A 1 94 ? -0.266 3.077 -5.659 1.00 90.38 94 VAL A C 1
ATOM 779 O O . VAL A 1 94 ? -1.038 2.926 -4.710 1.00 90.38 94 VAL A O 1
ATOM 782 N N . ARG A 1 95 ? 0.604 4.095 -5.695 1.00 97.06 95 ARG A N 1
ATOM 783 C CA . ARG A 1 95 ? 0.702 5.101 -4.618 1.00 97.06 95 ARG A CA 1
ATOM 784 C C . ARG A 1 95 ? -0.605 5.861 -4.435 1.00 97.06 95 ARG A C 1
ATOM 786 O O . ARG A 1 95 ? -1.073 5.966 -3.303 1.00 97.06 95 ARG A O 1
ATOM 793 N N . LYS A 1 96 ? -1.225 6.316 -5.531 1.00 88.81 96 LYS A N 1
ATOM 794 C CA . LYS A 1 96 ? -2.535 6.991 -5.505 1.00 88.81 96 LYS A CA 1
ATOM 795 C C . LYS A 1 96 ? -3.617 6.109 -4.892 1.00 88.81 96 LYS A C 1
ATOM 797 O O . LYS A 1 96 ? -4.432 6.591 -4.109 1.00 88.81 96 LYS A O 1
ATOM 802 N N . PHE A 1 97 ? -3.622 4.817 -5.217 1.00 88.94 97 PHE A N 1
ATOM 803 C CA . PHE A 1 97 ? -4.558 3.874 -4.612 1.00 88.94 97 PHE A CA 1
ATOM 804 C C . PHE A 1 97 ? -4.323 3.710 -3.109 1.00 88.94 97 PHE A C 1
ATOM 806 O O . PHE A 1 97 ? -5.275 3.765 -2.335 1.00 88.94 97 PHE A O 1
ATOM 813 N N . ILE A 1 98 ? -3.071 3.547 -2.676 1.00 91.69 98 ILE A N 1
ATOM 814 C CA . ILE A 1 98 ? -2.747 3.439 -1.248 1.00 91.69 98 ILE A CA 1
ATOM 815 C C . ILE A 1 98 ? -3.160 4.717 -0.501 1.00 91.69 98 ILE A C 1
ATOM 817 O O . ILE A 1 98 ? -3.781 4.624 0.557 1.00 91.69 98 ILE A O 1
ATOM 821 N N . ASP A 1 99 ? -2.893 5.897 -1.069 1.00 91.38 99 ASP A N 1
ATOM 822 C CA . ASP A 1 99 ? -3.313 7.183 -0.498 1.00 91.38 99 ASP A CA 1
ATOM 823 C C . ASP A 1 99 ? -4.834 7.291 -0.381 1.00 91.38 99 ASP A C 1
ATOM 825 O O . ASP A 1 99 ? -5.350 7.727 0.649 1.00 91.38 99 ASP A O 1
ATOM 829 N N . TYR A 1 100 ? -5.562 6.838 -1.401 1.00 90.56 100 TYR A N 1
ATOM 830 C CA . TYR A 1 100 ? -7.017 6.769 -1.357 1.00 90.56 100 TYR A CA 1
ATOM 831 C C . TYR A 1 100 ? -7.512 5.879 -0.208 1.00 90.56 100 TYR A C 1
ATOM 833 O O . TYR A 1 100 ? -8.386 6.290 0.556 1.00 90.56 100 TYR A O 1
ATOM 841 N N . VAL A 1 101 ? -6.935 4.684 -0.036 1.00 88.75 101 VAL A N 1
ATOM 842 C CA . VAL A 1 101 ? -7.305 3.778 1.064 1.00 88.75 101 VAL A CA 1
ATOM 843 C C . VAL A 1 101 ? -7.032 4.428 2.424 1.00 88.75 101 VAL A C 1
ATOM 845 O O . VAL A 1 101 ? -7.886 4.362 3.308 1.00 88.75 101 VAL A O 1
ATOM 848 N N . ILE A 1 102 ? -5.891 5.107 2.590 1.00 92.81 102 ILE A N 1
ATOM 849 C CA . ILE A 1 102 ? -5.574 5.857 3.816 1.00 92.81 102 ILE A CA 1
ATOM 850 C C . ILE A 1 102 ? -6.645 6.923 4.085 1.00 92.81 102 ILE A C 1
ATOM 852 O O . ILE A 1 102 ? -7.189 6.976 5.187 1.00 92.81 102 ILE A O 1
ATOM 856 N N . GLN A 1 103 ? -7.003 7.728 3.081 1.00 90.12 103 GLN A N 1
ATOM 857 C CA . GLN A 1 103 ? -8.029 8.766 3.223 1.00 90.12 103 GLN A CA 1
ATOM 858 C C . GLN A 1 103 ? -9.394 8.190 3.615 1.00 90.12 103 GLN A C 1
ATOM 860 O O . GLN A 1 103 ? -10.090 8.769 4.450 1.00 90.12 103 GLN A O 1
ATOM 865 N N . VAL A 1 104 ? -9.789 7.050 3.038 1.00 90.88 104 VAL A N 1
ATOM 866 C CA . VAL A 1 104 ? -11.029 6.350 3.410 1.00 90.88 104 VAL A CA 1
ATOM 867 C C . VAL A 1 104 ? -11.000 5.961 4.889 1.00 90.88 104 VAL A C 1
ATOM 869 O O . VAL A 1 104 ? -11.933 6.297 5.620 1.00 90.88 104 VAL A O 1
ATOM 872 N N . ILE A 1 105 ? -9.917 5.322 5.340 1.00 93.00 105 ILE A N 1
ATOM 873 C CA . ILE A 1 105 ? -9.732 4.894 6.733 1.00 93.00 105 ILE A CA 1
ATOM 874 C C . ILE A 1 105 ? -9.810 6.084 7.695 1.00 93.00 105 ILE A C 1
ATOM 876 O O . ILE A 1 105 ? -10.540 6.042 8.688 1.00 93.00 105 ILE A O 1
ATOM 880 N N . GLU A 1 106 ? -9.094 7.169 7.403 1.00 92.44 106 GLU A N 1
ATOM 881 C CA . GLU A 1 106 ? -9.098 8.364 8.248 1.00 92.44 106 GLU A CA 1
ATOM 882 C C . GLU A 1 106 ? -10.493 8.990 8.337 1.00 92.44 106 GLU A C 1
ATOM 884 O O . GLU A 1 106 ? -10.977 9.271 9.437 1.00 92.44 106 GLU A O 1
ATOM 889 N N . ASN A 1 107 ? -11.164 9.169 7.199 1.00 90.00 107 ASN A N 1
ATOM 890 C CA . ASN A 1 107 ? -12.485 9.787 7.140 1.00 90.00 107 ASN A CA 1
ATOM 891 C C . ASN A 1 107 ? -13.546 8.965 7.878 1.00 90.00 107 ASN A C 1
ATOM 893 O O . ASN A 1 107 ? -14.359 9.526 8.615 1.00 90.00 107 ASN A O 1
ATOM 897 N N . GLU A 1 108 ? -13.540 7.645 7.706 1.00 90.38 108 GLU A N 1
ATOM 898 C CA . GLU A 1 108 ? -14.461 6.752 8.407 1.00 90.38 108 GLU A CA 1
ATOM 899 C C . GLU A 1 108 ? -14.158 6.685 9.911 1.00 90.38 108 GLU A C 1
ATOM 901 O O . GLU A 1 108 ? -15.084 6.750 10.720 1.00 90.38 108 GLU A O 1
ATOM 906 N N . SER A 1 109 ? -12.880 6.660 10.307 1.00 89.19 109 SER A N 1
ATOM 907 C CA . SER A 1 109 ? -12.494 6.655 11.725 1.00 89.19 109 SER A CA 1
ATOM 908 C C . SER A 1 109 ? -12.935 7.919 12.474 1.00 89.19 109 SER A C 1
ATOM 910 O O . SER A 1 109 ? -13.378 7.830 13.616 1.00 89.19 109 SER A O 1
ATOM 912 N N . ARG A 1 110 ? -12.890 9.091 11.821 1.00 87.62 110 ARG A N 1
ATOM 913 C CA . ARG A 1 110 ? -13.364 10.364 12.395 1.00 87.62 110 ARG A CA 1
ATOM 914 C C . ARG A 1 110 ? -14.885 10.405 12.540 1.00 87.62 110 ARG A C 1
ATOM 916 O O . ARG A 1 110 ? -15.392 11.059 13.446 1.00 87.62 110 ARG A O 1
ATOM 923 N N . ARG A 1 111 ? -15.619 9.731 11.646 1.00 80.94 111 ARG A N 1
ATOM 924 C CA . ARG A 1 111 ? -17.089 9.646 11.695 1.00 80.94 111 ARG A CA 1
ATOM 925 C C . ARG A 1 111 ? -17.582 8.717 12.801 1.00 80.94 111 ARG A C 1
ATOM 927 O O . ARG A 1 111 ? -18.590 9.035 13.407 1.00 80.94 111 ARG A O 1
ATOM 934 N N . GLY A 1 112 ? -16.870 7.625 13.085 1.00 66.81 112 GLY A N 1
ATOM 935 C CA . GLY A 1 112 ? -17.228 6.688 14.159 1.00 66.81 112 GLY A CA 1
ATOM 936 C C . GLY A 1 112 ? -16.963 7.189 15.587 1.00 66.81 112 GLY A C 1
ATOM 937 O O . GLY A 1 112 ? -17.278 6.481 16.534 1.00 66.81 112 GLY A O 1
ATOM 938 N N . GLN A 1 113 ? -16.363 8.375 15.749 1.00 57.66 113 GLN A N 1
ATOM 939 C CA . GLN A 1 113 ? -16.098 9.014 17.049 1.00 57.66 113 GLN A CA 1
ATOM 940 C C . GLN A 1 113 ? -17.102 10.127 17.409 1.00 57.66 113 GLN A C 1
ATOM 942 O O . GLN A 1 113 ? -16.948 10.761 18.452 1.00 57.66 113 GLN A O 1
ATOM 947 N N . ARG A 1 114 ? -18.091 10.394 16.547 1.00 46.94 114 ARG A N 1
ATOM 948 C CA . ARG A 1 114 ? -19.216 11.305 16.808 1.00 46.94 114 ARG A CA 1
ATOM 949 C C . ARG A 1 114 ? -20.464 10.507 17.140 1.00 46.94 114 ARG A C 1
ATOM 951 O O . ARG A 1 114 ? -21.236 11.009 17.981 1.00 46.94 114 ARG A O 1
#